Protein AF-A0A847VW47-F1 (afdb_monomer_lite)

Radius of gyration: 15.27 Å; chains: 1; bounding box: 42×27×34 Å

Sequence (57 aa):
MGVRGQVVIPKKIREKLKIKSGDNFLVMEKNGAIIFIPTQQVKKMMSFISKELNKIN

Structure (mmCIF, N/CA/C/O backbone):
data_AF-A0A847VW47-F1
#
_entry.id   AF-A0A847VW47-F1
#
loop_
_atom_site.group_PDB
_atom_site.id
_atom_site.type_symbol
_atom_site.label_atom_id
_atom_site.label_alt_id
_atom_site.label_comp_id
_atom_site.label_asym_id
_atom_site.label_entity_id
_atom_site.label_seq_id
_atom_site.pdbx_PDB_ins_code
_atom_site.Cartn_x
_atom_site.Cartn_y
_atom_site.Cartn_z
_atom_site.occupancy
_atom_site.B_iso_or_equiv
_atom_site.auth_seq_id
_atom_site.auth_comp_id
_atom_site.auth_asym_id
_atom_site.auth_atom_id
_atom_site.pdbx_PDB_model_num
ATOM 1 N N . MET A 1 1 ? 12.527 -5.981 -13.631 1.00 55.91 1 ME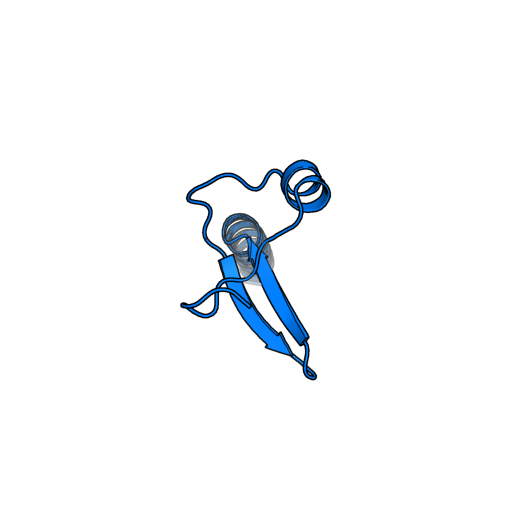T A N 1
ATOM 2 C CA . MET A 1 1 ? 12.424 -5.884 -12.157 1.00 55.91 1 MET A CA 1
ATOM 3 C C . MET A 1 1 ? 13.733 -5.307 -11.643 1.00 55.91 1 MET A C 1
ATOM 5 O O . MET A 1 1 ? 14.767 -5.663 -12.193 1.00 55.91 1 MET A O 1
ATOM 9 N N . GLY A 1 2 ? 13.710 -4.366 -10.693 1.00 59.59 2 GLY A N 1
ATOM 10 C CA . GLY A 1 2 ? 14.949 -3.787 -10.156 1.00 59.59 2 GLY A CA 1
ATOM 11 C C . GLY A 1 2 ? 15.773 -4.825 -9.386 1.00 59.59 2 GLY A C 1
ATOM 12 O O . GLY A 1 2 ? 15.220 -5.820 -8.921 1.00 59.59 2 GLY A O 1
ATOM 13 N N . VAL A 1 3 ? 17.067 -4.560 -9.196 1.00 69.06 3 VAL A N 1
ATOM 14 C CA . VAL A 1 3 ? 18.107 -5.456 -8.628 1.00 69.06 3 VAL A CA 1
ATOM 15 C C . VAL A 1 3 ? 17.810 -5.996 -7.207 1.00 69.06 3 VAL A C 1
ATOM 17 O O . VAL A 1 3 ? 18.597 -6.741 -6.642 1.00 69.06 3 VAL A O 1
ATOM 20 N N . ARG A 1 4 ? 16.678 -5.611 -6.601 1.00 85.38 4 ARG A N 1
ATOM 21 C CA . ARG A 1 4 ? 16.257 -5.955 -5.231 1.00 85.38 4 ARG A CA 1
ATOM 22 C C . ARG A 1 4 ? 14.794 -6.4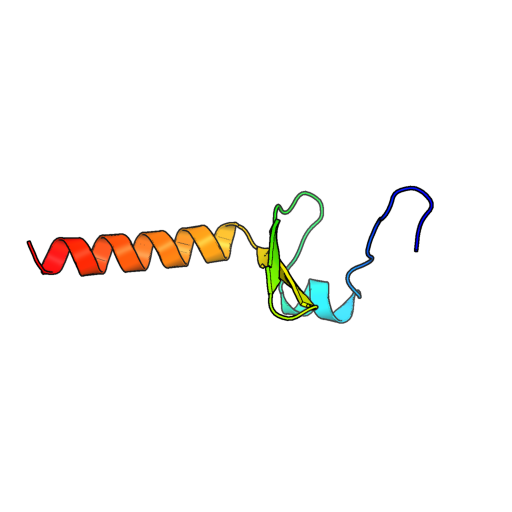13 -5.130 1.00 85.38 4 ARG A C 1
ATOM 24 O O . ARG A 1 4 ? 14.181 -6.250 -4.083 1.00 85.38 4 ARG A O 1
ATOM 31 N N . GLY A 1 5 ? 14.186 -6.880 -6.225 1.00 85.00 5 GLY A N 1
ATOM 32 C CA . GLY A 1 5 ? 12.771 -7.293 -6.215 1.00 85.00 5 GLY A CA 1
ATOM 33 C C . GLY A 1 5 ? 11.785 -6.133 -6.011 1.00 85.00 5 GLY A C 1
ATOM 34 O O . GLY A 1 5 ? 10.668 -6.331 -5.548 1.00 85.00 5 GLY A O 1
ATOM 35 N N . GLN A 1 6 ? 12.192 -4.904 -6.342 1.00 90.31 6 GLN A N 1
ATOM 36 C CA . GLN A 1 6 ? 11.335 -3.726 -6.221 1.00 90.31 6 GLN A CA 1
ATOM 37 C C . GLN A 1 6 ? 10.288 -3.684 -7.340 1.00 90.31 6 GLN A C 1
ATOM 39 O O . GLN A 1 6 ? 10.618 -3.837 -8.522 1.00 90.31 6 GLN A O 1
ATOM 44 N N . VAL A 1 7 ? 9.043 -3.394 -6.958 1.00 90.38 7 VAL A N 1
ATOM 45 C CA . VAL A 1 7 ? 7.932 -3.100 -7.870 1.00 90.38 7 VAL A CA 1
ATOM 46 C C . VAL A 1 7 ? 7.635 -1.606 -7.813 1.00 90.38 7 VAL A C 1
ATOM 48 O O . VAL A 1 7 ? 7.448 -1.032 -6.742 1.00 90.38 7 VAL A O 1
ATOM 51 N N . VAL A 1 8 ? 7.589 -0.960 -8.976 1.00 92.62 8 VAL A N 1
ATOM 52 C CA . VAL A 1 8 ? 7.258 0.463 -9.074 1.00 92.62 8 VAL A CA 1
ATOM 53 C C . VAL A 1 8 ? 5.750 0.611 -9.219 1.00 92.62 8 VAL A C 1
ATOM 55 O O . VAL A 1 8 ? 5.177 0.153 -10.202 1.00 92.62 8 VAL A O 1
ATOM 58 N N . ILE A 1 9 ? 5.108 1.303 -8.276 1.00 93.62 9 ILE A N 1
ATOM 59 C CA . ILE A 1 9 ? 3.702 1.703 -8.412 1.00 93.62 9 ILE A CA 1
ATOM 60 C C . ILE A 1 9 ? 3.640 2.921 -9.346 1.00 93.62 9 ILE A C 1
ATOM 62 O O . ILE A 1 9 ? 4.221 3.950 -8.997 1.00 93.62 9 ILE A O 1
ATOM 66 N N . PRO A 1 10 ? 2.954 2.874 -10.502 1.00 95.69 10 PRO A N 1
ATOM 67 C CA . PRO A 1 10 ? 2.854 4.003 -11.430 1.00 95.69 10 PRO A CA 1
ATOM 68 C C . PRO A 1 10 ? 2.316 5.291 -10.788 1.00 95.69 10 PRO A C 1
ATOM 70 O O . PRO A 1 10 ? 1.414 5.248 -9.950 1.00 95.69 10 PRO A O 1
ATOM 73 N N . LYS A 1 11 ? 2.817 6.457 -11.229 1.00 95.88 11 LYS A N 1
ATOM 74 C CA . LYS A 1 11 ? 2.463 7.781 -10.670 1.00 95.88 11 LYS A CA 1
ATOM 75 C C . LYS A 1 11 ? 0.947 8.013 -10.590 1.00 95.88 11 LYS A C 1
ATOM 77 O O . LYS A 1 11 ? 0.454 8.348 -9.520 1.00 95.88 11 LYS A O 1
ATOM 82 N N . LYS A 1 12 ? 0.214 7.728 -11.674 1.00 96.88 12 LYS A N 1
ATOM 83 C CA . LYS A 1 12 ? -1.254 7.875 -11.735 1.00 96.88 12 LYS A CA 1
ATOM 84 C C . LYS A 1 12 ? -1.976 7.069 -10.645 1.00 96.88 12 LYS A C 1
ATOM 86 O O . LYS A 1 12 ? -2.952 7.538 -10.069 1.00 96.88 12 LYS A O 1
ATOM 91 N N . ILE A 1 13 ? -1.486 5.861 -10.344 1.00 95.50 13 ILE A N 1
ATOM 92 C CA . ILE A 1 13 ? -2.060 4.996 -9.303 1.00 95.50 13 ILE A CA 1
ATOM 93 C C . ILE A 1 13 ? -1.739 5.558 -7.917 1.00 95.50 13 ILE A C 1
ATOM 95 O O . ILE A 1 13 ? -2.635 5.634 -7.077 1.00 95.50 13 ILE A O 1
ATOM 99 N N . ARG A 1 14 ? -0.498 6.014 -7.690 1.00 94.94 14 ARG A N 1
ATOM 100 C CA . ARG A 1 14 ? -0.113 6.644 -6.417 1.00 94.94 14 ARG A CA 1
ATOM 101 C C . ARG A 1 14 ? -0.951 7.882 -6.115 1.00 94.94 14 ARG A C 1
ATOM 103 O O . ARG A 1 14 ? -1.434 8.009 -4.999 1.00 94.94 14 ARG A O 1
ATOM 110 N N . GLU A 1 15 ? -1.170 8.750 -7.101 1.00 95.94 15 GLU A N 1
ATOM 111 C CA . GLU A 1 15 ? -1.988 9.962 -6.949 1.00 95.94 15 GLU A CA 1
ATOM 112 C C . GLU A 1 15 ? -3.450 9.622 -6.642 1.00 95.94 15 GLU A C 1
ATOM 114 O O . GLU A 1 15 ? -4.008 10.130 -5.669 1.00 95.94 15 GLU A O 1
ATOM 119 N N . LYS A 1 16 ? -4.047 8.694 -7.405 1.00 94.81 16 LYS A N 1
ATOM 120 C CA . LYS A 1 16 ? -5.430 8.239 -7.193 1.00 94.81 16 LYS A CA 1
ATOM 121 C C . LYS A 1 16 ? -5.641 7.651 -5.796 1.00 94.81 16 LYS A C 1
ATOM 123 O O . LYS A 1 16 ? -6.663 7.910 -5.167 1.00 94.81 16 LYS A O 1
ATOM 128 N N . LEU A 1 17 ? -4.680 6.863 -5.317 1.00 91.38 17 LEU A N 1
ATOM 129 C CA . LEU A 1 17 ? -4.736 6.208 -4.008 1.00 91.38 17 LEU A CA 1
ATOM 130 C C . LEU A 1 17 ? -4.134 7.055 -2.875 1.00 91.38 17 LEU A C 1
ATOM 132 O O . LEU A 1 17 ? -4.139 6.612 -1.729 1.00 91.38 17 LEU A O 1
ATOM 136 N N . LYS A 1 18 ? -3.640 8.266 -3.180 1.00 93.69 18 LYS A N 1
ATOM 137 C CA . LYS A 1 18 ? -2.946 9.174 -2.250 1.00 93.69 18 LYS A CA 1
ATOM 138 C C . LYS A 1 18 ? -1.770 8.516 -1.507 1.00 93.69 18 LYS A C 1
ATOM 140 O O . LYS A 1 18 ? -1.505 8.864 -0.360 1.00 93.69 18 LYS A O 1
ATOM 145 N N . ILE A 1 19 ? -1.073 7.596 -2.174 1.00 94.38 19 ILE A N 1
ATOM 146 C CA . ILE A 1 19 ? 0.108 6.898 -1.651 1.00 94.38 19 ILE A CA 1
ATOM 147 C C . ILE A 1 19 ? 1.292 7.865 -1.606 1.00 94.38 19 ILE A C 1
ATOM 149 O O . ILE A 1 19 ? 1.626 8.496 -2.617 1.00 94.38 19 ILE A O 1
ATOM 153 N N . LYS A 1 20 ? 1.959 7.935 -0.458 1.00 94.31 20 LYS A N 1
ATOM 154 C CA . LYS A 1 20 ? 3.149 8.753 -0.210 1.00 94.31 20 LYS A CA 1
ATOM 155 C C . LYS A 1 20 ? 4.350 7.880 0.148 1.00 94.31 20 LYS A C 1
ATOM 157 O O . LYS A 1 20 ? 4.222 6.720 0.534 1.00 94.31 20 LYS A O 1
ATOM 162 N N . SER A 1 21 ? 5.545 8.449 0.011 1.00 92.69 21 SER A N 1
ATOM 163 C CA . SER A 1 21 ? 6.770 7.804 0.486 1.00 92.69 21 SER A CA 1
ATOM 164 C C . SER A 1 21 ? 6.668 7.521 1.986 1.00 92.69 21 SER A C 1
ATOM 166 O O . SER A 1 21 ? 6.271 8.400 2.747 1.00 92.69 21 SER A 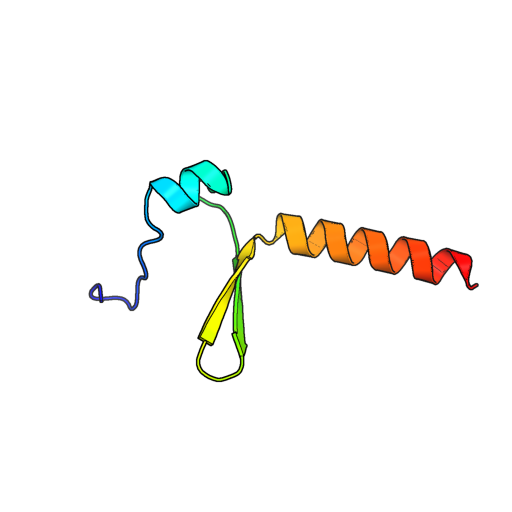O 1
ATOM 168 N N . GLY A 1 22 ? 7.032 6.305 2.396 1.00 92.06 22 GLY A N 1
ATOM 169 C CA . GLY A 1 22 ? 6.921 5.846 3.785 1.00 92.06 22 GLY A CA 1
ATOM 170 C C . GLY A 1 22 ? 5.598 5.153 4.132 1.00 92.06 22 GLY A C 1
ATOM 171 O 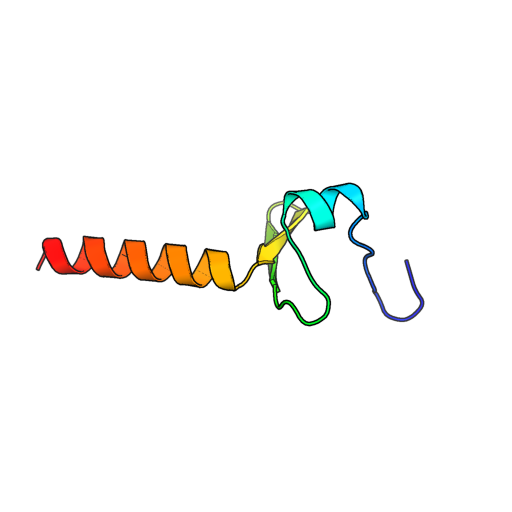O . GLY A 1 22 ? 5.479 4.619 5.232 1.00 92.06 22 GLY A O 1
ATOM 172 N N . ASP A 1 23 ? 4.621 5.111 3.218 1.00 94.12 23 ASP A N 1
ATOM 173 C CA . ASP A 1 23 ? 3.399 4.334 3.437 1.00 94.12 23 ASP A CA 1
ATOM 174 C C . ASP A 1 23 ? 3.682 2.826 3.470 1.00 94.12 23 ASP A C 1
ATOM 176 O O . ASP A 1 23 ? 4.425 2.285 2.650 1.00 94.12 23 ASP A O 1
ATOM 180 N N . ASN A 1 24 ? 3.018 2.142 4.405 1.00 95.56 24 ASN A N 1
ATOM 181 C CA . ASN A 1 24 ? 3.119 0.699 4.592 1.00 95.56 24 ASN A CA 1
ATOM 182 C C . ASN A 1 24 ? 1.931 -0.029 3.957 1.00 95.56 24 ASN A C 1
ATOM 184 O O . ASN A 1 24 ? 0.778 0.413 4.068 1.00 95.56 24 ASN A O 1
ATOM 188 N N . PHE A 1 25 ? 2.206 -1.196 3.379 1.00 96.06 25 PHE A N 1
ATOM 189 C CA . PHE A 1 25 ? 1.227 -2.049 2.713 1.00 96.06 25 PHE A CA 1
ATOM 190 C C . PHE A 1 25 ? 1.193 -3.431 3.357 1.00 96.06 25 PHE A C 1
ATOM 192 O O . PHE A 1 25 ? 2.235 -3.995 3.679 1.00 96.06 25 PHE A O 1
ATOM 199 N N . LEU A 1 26 ? -0.007 -3.992 3.486 1.00 96.00 26 LEU A N 1
ATOM 200 C CA . LEU A 1 26 ? -0.165 -5.435 3.576 1.00 96.00 26 LEU A CA 1
ATOM 201 C C . LEU A 1 26 ? 0.028 -6.000 2.168 1.00 96.00 26 LEU A C 1
ATOM 203 O O . LEU A 1 26 ? -0.628 -5.544 1.228 1.00 96.00 26 LEU A O 1
ATOM 207 N N . VAL A 1 27 ? 0.929 -6.967 2.036 1.00 95.62 27 VAL A N 1
ATOM 208 C CA . VAL A 1 27 ? 1.201 -7.662 0.777 1.00 95.62 27 VAL A CA 1
ATOM 209 C C . VAL A 1 27 ? 0.749 -9.100 0.934 1.00 95.62 27 VAL A C 1
ATOM 211 O O . VAL A 1 27 ? 1.133 -9.761 1.897 1.00 95.62 27 VAL A O 1
ATOM 214 N N . MET A 1 28 ? -0.073 -9.575 0.007 1.00 96.12 28 MET A N 1
ATOM 215 C CA . MET A 1 28 ? -0.529 -10.959 0.003 1.00 96.12 28 MET A CA 1
ATOM 216 C C . MET A 1 28 ? -0.652 -11.495 -1.416 1.00 96.12 28 MET A C 1
ATOM 218 O O . MET A 1 28 ? -0.888 -10.740 -2.358 1.00 96.12 28 MET A O 1
ATOM 222 N N . GLU A 1 29 ? -0.496 -12.803 -1.553 1.00 97.00 29 GLU A N 1
ATOM 223 C CA . GLU A 1 29 ? -0.768 -13.524 -2.788 1.00 97.00 29 GLU A CA 1
ATOM 224 C C . GLU A 1 29 ? -2.196 -14.080 -2.740 1.00 97.00 29 GLU A C 1
ATOM 226 O O . GLU A 1 29 ? -2.681 -14.497 -1.685 1.00 97.00 29 GLU A O 1
ATOM 231 N N . LYS A 1 30 ? -2.896 -14.012 -3.874 1.00 96.31 30 LYS A N 1
ATOM 232 C CA . LYS A 1 30 ? -4.176 -14.686 -4.077 1.00 96.31 30 LYS A CA 1
ATOM 233 C C . LYS A 1 30 ? -4.354 -15.026 -5.553 1.00 96.31 30 LYS A C 1
ATOM 235 O O . LYS A 1 30 ? -4.439 -14.121 -6.383 1.00 96.31 30 LYS A O 1
ATOM 240 N N . ASN A 1 31 ? -4.515 -16.312 -5.863 1.00 97.12 31 ASN A N 1
ATOM 241 C CA . ASN A 1 31 ? -4.785 -16.826 -7.212 1.00 97.12 31 ASN A CA 1
ATOM 242 C C . ASN A 1 31 ? -3.759 -16.354 -8.266 1.00 97.12 31 ASN A C 1
ATOM 244 O O . ASN A 1 31 ? -4.129 -15.944 -9.366 1.00 97.12 31 ASN A O 1
ATOM 248 N N . GLY A 1 32 ? -2.473 -16.354 -7.919 1.00 96.12 32 GLY A N 1
ATOM 249 C CA . GLY A 1 32 ? -1.372 -15.901 -8.770 1.00 96.12 32 GLY A CA 1
ATOM 250 C C . GLY A 1 32 ? -1.217 -14.380 -8.857 1.00 96.12 32 GLY A C 1
ATOM 251 O O . GLY A 1 32 ? -0.331 -13.900 -9.564 1.00 96.12 32 GLY A O 1
ATOM 252 N N . ALA A 1 33 ? -2.045 -13.605 -8.149 1.00 96.06 33 ALA A N 1
ATOM 253 C CA . ALA A 1 33 ? -1.956 -12.151 -8.101 1.00 96.06 33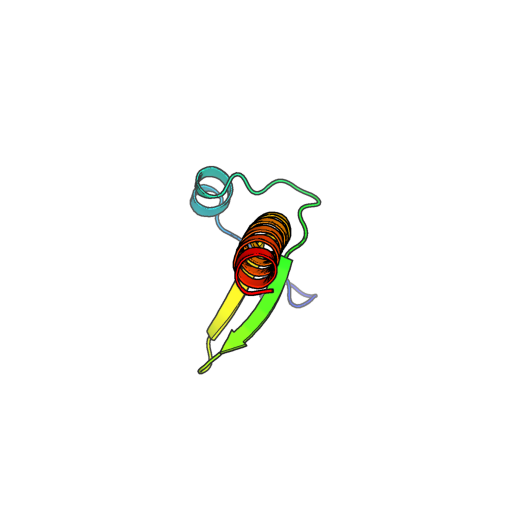 ALA A CA 1
ATOM 254 C C . ALA A 1 33 ? -1.345 -11.671 -6.780 1.00 96.06 33 ALA A C 1
ATOM 256 O O . ALA A 1 33 ? -1.725 -12.125 -5.702 1.00 96.06 33 ALA A O 1
ATOM 257 N N . ILE A 1 34 ? -0.441 -10.692 -6.858 1.00 95.69 34 ILE A N 1
ATOM 258 C CA . ILE A 1 34 ? 0.073 -9.984 -5.680 1.00 95.69 34 ILE A CA 1
ATOM 259 C C . ILE A 1 34 ? -0.808 -8.762 -5.429 1.00 95.69 34 ILE A C 1
ATOM 261 O O . ILE A 1 34 ? -0.919 -7.871 -6.275 1.00 95.69 34 ILE A O 1
ATOM 265 N N . ILE A 1 35 ? -1.417 -8.710 -4.250 1.00 95.50 35 ILE A N 1
ATOM 266 C CA . ILE A 1 35 ? -2.321 -7.645 -3.830 1.00 95.50 35 ILE A CA 1
ATOM 267 C C . ILE A 1 35 ? -1.617 -6.798 -2.771 1.00 95.50 35 ILE A C 1
ATOM 269 O O . ILE A 1 35 ? -1.143 -7.309 -1.758 1.00 95.50 35 ILE A O 1
ATOM 273 N N . PHE A 1 36 ? -1.585 -5.486 -3.007 1.00 95.50 36 PHE A N 1
ATOM 274 C CA . PHE A 1 36 ? -1.056 -4.490 -2.079 1.00 95.50 36 PHE A CA 1
ATOM 275 C C . PHE A 1 36 ? -2.215 -3.680 -1.503 1.00 95.50 36 PHE A C 1
ATOM 277 O O . PHE A 1 36 ? -2.909 -2.976 -2.239 1.00 95.50 36 PHE A O 1
ATOM 284 N N . ILE A 1 37 ? -2.411 -3.745 -0.187 1.00 94.12 37 ILE A N 1
ATOM 285 C CA . ILE A 1 37 ? -3.476 -3.013 0.507 1.00 94.12 37 ILE A CA 1
ATOM 286 C C . ILE A 1 37 ? -2.836 -2.010 1.472 1.00 94.12 37 ILE A C 1
ATOM 288 O O . ILE A 1 37 ? -2.093 -2.430 2.362 1.00 94.12 37 ILE A O 1
ATOM 292 N N . PRO A 1 38 ? -3.105 -0.694 1.358 1.00 94.31 38 PRO A N 1
ATOM 293 C CA . PRO A 1 38 ? -2.598 0.282 2.318 1.00 94.31 38 PRO A CA 1
ATOM 294 C C . PRO A 1 38 ? -3.037 -0.067 3.743 1.00 94.31 38 PRO A C 1
ATOM 296 O O . PRO A 1 38 ? -4.225 -0.276 4.009 1.00 94.31 38 PRO A O 1
ATOM 299 N N . THR A 1 39 ? -2.092 -0.099 4.682 1.00 94.50 39 THR A N 1
ATOM 300 C CA . THR A 1 39 ? -2.354 -0.519 6.074 1.00 94.50 39 THR A CA 1
ATOM 301 C C . THR A 1 39 ? -3.423 0.331 6.769 1.00 94.50 39 THR A C 1
ATOM 303 O O . THR A 1 39 ? -4.165 -0.168 7.614 1.00 94.50 39 THR A O 1
ATOM 306 N N . GLN A 1 40 ? -3.582 1.598 6.381 1.00 91.31 40 GLN A N 1
ATOM 307 C CA . GLN A 1 40 ? -4.638 2.481 6.882 1.00 91.31 40 GLN A CA 1
ATOM 308 C C . GLN A 1 40 ? -6.037 1.991 6.487 1.00 91.31 40 GLN A C 1
ATOM 310 O O . GLN A 1 40 ? -6.976 2.142 7.267 1.00 91.31 40 GLN A O 1
ATOM 315 N N . GLN A 1 41 ? -6.192 1.390 5.303 1.00 91.75 41 GLN A N 1
ATOM 316 C CA . GLN A 1 41 ? -7.466 0.801 4.882 1.00 91.75 41 GLN A CA 1
ATOM 317 C C . GLN A 1 41 ? -7.766 -0.469 5.679 1.00 91.75 41 GLN A C 1
ATOM 319 O O . GLN A 1 41 ? -8.886 -0.628 6.158 1.00 91.75 41 GLN A O 1
ATOM 324 N N . VAL A 1 42 ? -6.751 -1.307 5.918 1.00 94.12 42 VAL A N 1
ATOM 325 C CA . VAL A 1 42 ? -6.885 -2.497 6.774 1.00 94.12 42 VAL A CA 1
ATOM 326 C C . VAL A 1 42 ? -7.332 -2.100 8.183 1.00 94.12 42 VAL A C 1
ATOM 328 O O . VAL A 1 42 ? -8.294 -2.659 8.699 1.00 94.12 42 VAL A O 1
ATOM 331 N N . LYS A 1 43 ? -6.715 -1.072 8.784 1.00 94.12 43 LYS A N 1
ATOM 332 C CA . LYS A 1 43 ? -7.119 -0.554 10.106 1.00 94.12 43 LYS A CA 1
ATOM 333 C C . LYS A 1 43 ? -8.576 -0.087 10.138 1.00 94.12 43 LYS A C 1
ATOM 335 O O . LYS A 1 43 ? -9.290 -0.390 11.090 1.00 94.12 43 LYS A O 1
ATOM 340 N N . LYS A 1 44 ? -9.030 0.629 9.102 1.00 94.62 44 LYS A N 1
ATOM 341 C CA . LYS A 1 44 ? -10.433 1.063 8.989 1.00 94.62 44 LYS A CA 1
ATOM 342 C C . LYS A 1 44 ? -11.386 -0.126 8.901 1.00 94.62 44 LYS A C 1
ATOM 344 O O . LYS A 1 44 ? -12.396 -0.130 9.597 1.00 94.62 44 LYS A O 1
ATOM 349 N N . MET A 1 45 ? -11.043 -1.131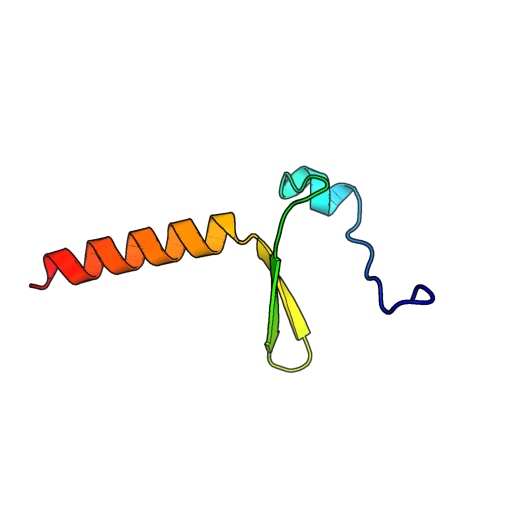 8.094 1.00 95.31 45 MET A N 1
ATOM 350 C CA . MET A 1 45 ? -11.827 -2.359 7.965 1.00 95.31 45 MET A CA 1
ATOM 351 C C . MET A 1 45 ? -11.922 -3.104 9.301 1.00 95.31 45 MET A C 1
ATOM 353 O O . MET A 1 45 ? -13.022 -3.438 9.725 1.00 95.31 45 MET A O 1
ATOM 357 N N . MET A 1 46 ? -10.801 -3.290 10.004 1.00 95.38 46 MET A N 1
ATOM 358 C CA . MET A 1 46 ? -10.796 -3.948 11.316 1.00 95.38 46 MET A CA 1
ATOM 359 C C . MET A 1 46 ? -11.619 -3.172 12.343 1.00 95.38 46 MET A C 1
ATOM 361 O O . MET A 1 46 ? -12.422 -3.765 13.049 1.00 95.38 46 MET A O 1
ATOM 365 N N . SER A 1 47 ? -11.499 -1.841 12.373 1.00 96.69 47 SER A N 1
ATOM 366 C CA . SER A 1 47 ? -12.320 -1.008 13.257 1.00 96.69 47 SER A CA 1
ATOM 367 C C . SER A 1 47 ? -13.815 -1.152 12.970 1.00 96.69 47 SER A C 1
ATOM 369 O O . SER A 1 47 ? -14.605 -1.203 13.910 1.00 96.69 47 SER A O 1
ATOM 371 N N . PHE A 1 48 ? -14.208 -1.230 11.696 1.00 96.38 48 PHE A N 1
ATOM 372 C CA . PHE A 1 48 ? -15.598 -1.474 11.318 1.00 96.38 48 PHE A CA 1
ATOM 373 C C . PHE A 1 48 ? -16.073 -2.851 11.799 1.00 96.38 48 PHE A C 1
ATOM 375 O O . PHE A 1 48 ? -17.081 -2.928 12.493 1.00 96.38 48 PHE A O 1
ATOM 382 N N . ILE A 1 49 ? -15.309 -3.912 11.522 1.00 96.69 49 ILE A N 1
ATOM 383 C CA . ILE A 1 49 ? -15.639 -5.279 11.954 1.00 96.69 49 ILE A CA 1
ATOM 384 C C . ILE A 1 49 ? -15.784 -5.350 13.478 1.00 96.69 49 ILE A C 1
ATOM 386 O O . ILE A 1 49 ? -16.791 -5.849 13.970 1.00 96.69 49 ILE A O 1
ATOM 390 N N . SER A 1 50 ? -14.827 -4.802 14.235 1.00 96.44 50 SER A N 1
ATOM 391 C CA . SER A 1 50 ? -14.895 -4.786 15.701 1.00 96.44 50 SER A CA 1
ATOM 392 C C . SER A 1 50 ? -16.140 -4.062 16.218 1.00 96.44 50 SER A C 1
ATOM 394 O O . SER A 1 50 ? -16.748 -4.516 17.182 1.00 96.44 50 SER A O 1
ATOM 396 N N . LYS A 1 51 ? -16.549 -2.957 15.579 1.00 96.75 51 LYS A N 1
ATOM 397 C CA . LYS A 1 51 ? -17.774 -2.236 15.956 1.00 96.75 51 LYS A CA 1
ATOM 398 C C . LYS A 1 51 ? -19.030 -3.061 15.711 1.00 96.75 51 LYS A C 1
ATOM 400 O O . LYS A 1 51 ? -19.916 -3.029 16.554 1.00 96.75 51 LYS A O 1
ATOM 405 N N . GLU A 1 52 ? -19.118 -3.764 14.585 1.00 96.38 52 GLU A N 1
ATOM 406 C CA . GLU A 1 52 ? -20.287 -4.598 14.288 1.00 96.38 52 GLU A CA 1
ATOM 407 C C . GLU A 1 52 ? -20.364 -5.818 15.212 1.00 96.38 52 GLU A C 1
ATOM 409 O O . GLU A 1 52 ? -21.437 -6.113 15.728 1.00 96.38 52 GLU A O 1
ATOM 414 N N . LEU A 1 53 ? -19.235 -6.470 15.513 1.00 95.69 53 LEU A N 1
ATOM 415 C CA . LEU A 1 53 ? -19.199 -7.591 16.462 1.00 95.69 53 LEU A CA 1
ATOM 416 C C . LEU A 1 53 ? -19.640 -7.176 17.873 1.00 95.69 53 LEU A C 1
ATOM 418 O O . LEU A 1 53 ? -20.365 -7.915 18.529 1.00 95.69 53 LEU A O 1
ATOM 422 N N . ASN A 1 54 ? -19.271 -5.972 18.314 1.00 95.06 54 ASN A N 1
ATOM 423 C CA . ASN A 1 54 ? -19.681 -5.443 19.616 1.00 95.06 54 ASN A CA 1
ATOM 424 C C . ASN A 1 54 ? -21.183 -5.137 19.729 1.00 95.06 54 ASN A C 1
ATOM 426 O O . ASN A 1 54 ? -21.648 -4.944 20.841 1.00 95.06 54 ASN A O 1
ATOM 430 N N . LYS A 1 55 ? -21.933 -5.045 18.622 1.00 93.69 55 LYS A N 1
ATOM 431 C CA . LYS A 1 55 ? -23.397 -4.855 18.658 1.00 93.69 55 LYS A CA 1
ATOM 432 C C . LYS A 1 55 ? -24.168 -6.166 18.819 1.00 93.69 55 LYS A C 1
ATOM 434 O O . LYS A 1 55 ? -25.378 -6.130 19.014 1.00 93.69 55 LYS A O 1
ATOM 439 N N . ILE A 1 56 ? -23.493 -7.295 18.608 1.00 90.12 56 ILE A N 1
ATOM 440 C CA . ILE A 1 56 ? -24.086 -8.636 18.655 1.00 90.12 56 ILE A CA 1
ATOM 441 C C . ILE A 1 56 ? -23.962 -9.234 20.069 1.00 90.12 56 ILE A C 1
ATOM 443 O O . ILE A 1 56 ? -24.731 -10.127 20.414 1.00 90.12 56 ILE A O 1
ATOM 447 N N . ASN A 1 57 ? -23.029 -8.719 20.878 1.00 62.12 57 ASN A N 1
ATOM 448 C CA . ASN A 1 57 ? -22.925 -8.975 22.318 1.00 62.12 57 ASN A CA 1
ATOM 449 C C . ASN A 1 57 ? -23.731 -7.949 23.117 1.00 62.12 57 ASN A C 1
ATOM 451 O O . ASN A 1 57 ? -24.170 -8.312 24.229 1.00 62.12 57 ASN A O 1
#

pLDDT: mean 92.08, std 8.8, range [55.91, 97.12]

Foldseek 3Di:
DPPPPDDDDDPVRCVVVVPDPPFDWDWDDDPNDIDTHGVVVVVVVVVVVVVVVVVVD

Secondary structure (DSSP, 8-state):
--TT---PPPHHHHHHHT--TT--EEEEEETTEEEEEEHHHHHHHHHHHHHHHTTT-